Protein AF-B6WSR0-F1 (afdb_monomer_lite)

Radius of gyration: 15.42 Å; chains: 1; bounding box: 48×21×35 Å

Secondary structure (DSSP, 8-state):
---PPPHHHHHHHHHHHHHHHHHHHSSS-TT------HHHHHHHHHHHHHHHHHHHHHHHHHHS--

Sequence (66 aa):
MDNARLPADLLHDAAARIRWQQRLLCSLPVDARVDMDTQDVQGLYLSLEDIYQGIIEALSRMESPA

Foldseek 3Di:
DPPPDALVNLLVVLVVLVVVVCCVPVVDPPPDDDDADPVRVVVNVVSVVSSVVSNVVSVVCVVVVD

Organism: NCBI:txid411464

pLDDT: mean 88.05, std 11.58, range [40.94, 97.5]

Structure (mmCIF, N/CA/C/O backbone):
data_AF-B6WSR0-F1
#
_entry.id   AF-B6WSR0-F1
#
loop_
_atom_site.group_PDB
_atom_site.id
_atom_site.type_symbol
_atom_site.label_atom_id
_atom_site.label_alt_id
_atom_site.label_comp_id
_atom_site.label_asym_id
_atom_site.label_entity_id
_atom_site.label_seq_id
_atom_site.pdbx_PDB_ins_code
_atom_site.Cartn_x
_atom_site.Cartn_y
_atom_site.Cartn_z
_atom_site.occupancy
_atom_site.B_iso_or_equiv
_atom_site.auth_seq_id
_atom_site.auth_comp_id
_atom_site.auth_asym_id
_atom_site.auth_atom_id
_atom_site.pdbx_PDB_model_num
ATOM 1 N N . MET A 1 1 ? -28.776 -0.723 5.564 1.00 40.94 1 MET A N 1
ATOM 2 C CA . MET A 1 1 ? -27.758 -0.984 6.598 1.00 40.94 1 MET A CA 1
ATOM 3 C C . MET A 1 1 ? -26.424 -0.831 5.914 1.00 40.94 1 MET A C 1
ATOM 5 O O . MET A 1 1 ? -26.100 -1.673 5.086 1.00 40.94 1 MET A O 1
ATOM 9 N N . ASP A 1 2 ? -25.725 0.270 6.178 1.00 49.62 2 ASP A N 1
ATOM 10 C CA . ASP A 1 2 ? -24.337 0.422 5.747 1.00 49.62 2 ASP A CA 1
ATOM 11 C C . ASP A 1 2 ? -23.529 -0.681 6.416 1.00 49.62 2 ASP A C 1
ATOM 13 O O . ASP A 1 2 ? -23.363 -0.696 7.635 1.00 49.62 2 ASP A O 1
ATOM 17 N N . ASN A 1 3 ? -23.091 -1.655 5.625 1.00 58.81 3 ASN A N 1
ATOM 18 C CA . ASN A 1 3 ? -22.187 -2.685 6.101 1.00 58.81 3 ASN A CA 1
ATOM 19 C C . ASN A 1 3 ? -20.798 -2.040 6.140 1.00 58.81 3 ASN A C 1
ATOM 21 O O . ASN A 1 3 ? -20.031 -2.130 5.181 1.00 58.81 3 ASN A O 1
ATOM 25 N N . ALA A 1 4 ? -20.543 -1.251 7.187 1.00 75.31 4 ALA A N 1
ATOM 26 C CA . ALA A 1 4 ? -19.276 -0.562 7.360 1.00 75.31 4 ALA A CA 1
ATOM 27 C C . ALA A 1 4 ? -18.149 -1.600 7.292 1.00 75.31 4 ALA A C 1
ATOM 29 O O . ALA A 1 4 ? -18.162 -2.576 8.042 1.00 75.31 4 ALA A O 1
ATOM 30 N N . ARG A 1 5 ? -17.204 -1.412 6.362 1.00 84.81 5 ARG A N 1
ATOM 31 C CA . ARG A 1 5 ? -16.083 -2.344 6.181 1.00 84.81 5 ARG A CA 1
ATOM 32 C C . ARG A 1 5 ? -15.338 -2.499 7.501 1.00 84.81 5 ARG A C 1
ATOM 34 O O . ARG A 1 5 ? -14.975 -1.497 8.129 1.00 84.81 5 ARG A O 1
ATOM 41 N N . LEU A 1 6 ? -15.109 -3.742 7.903 1.00 92.19 6 LEU A N 1
ATOM 42 C CA . LEU A 1 6 ? -14.346 -4.058 9.099 1.00 92.19 6 LEU A CA 1
ATOM 43 C C . LEU A 1 6 ? -12.866 -3.720 8.859 1.00 92.19 6 LEU A C 1
ATOM 45 O O . LEU A 1 6 ? -12.401 -3.778 7.718 1.00 92.19 6 LEU A O 1
ATOM 49 N N . PRO A 1 7 ? -12.078 -3.430 9.911 1.00 93.81 7 PRO A N 1
ATOM 50 C CA . PRO A 1 7 ? -10.632 -3.244 9.769 1.00 93.81 7 PRO A CA 1
ATOM 51 C C . PRO A 1 7 ? -9.948 -4.420 9.054 1.00 93.81 7 PRO A C 1
ATOM 53 O O . PRO A 1 7 ? -9.055 -4.222 8.235 1.00 93.81 7 PRO A O 1
ATOM 56 N N . ALA A 1 8 ? -10.424 -5.646 9.294 1.00 94.31 8 ALA A N 1
ATOM 57 C CA . ALA A 1 8 ? -9.938 -6.846 8.618 1.00 94.31 8 ALA A CA 1
ATOM 58 C C . ALA A 1 8 ? -10.151 -6.816 7.092 1.00 94.31 8 ALA A C 1
ATOM 60 O O . ALA A 1 8 ? -9.298 -7.316 6.360 1.00 94.31 8 ALA A O 1
ATOM 61 N N . ASP A 1 9 ? -11.231 -6.198 6.601 1.00 95.12 9 ASP A N 1
ATOM 62 C CA . ASP A 1 9 ? -11.493 -6.067 5.162 1.00 95.12 9 ASP A CA 1
ATOM 63 C C . ASP A 1 9 ? -10.496 -5.100 4.506 1.00 95.12 9 ASP A C 1
ATOM 65 O O . ASP A 1 9 ? -10.006 -5.355 3.408 1.00 95.12 9 ASP A O 1
ATOM 69 N N . LEU A 1 10 ? -10.156 -4.004 5.195 1.00 94.38 10 LEU A N 1
ATOM 70 C CA . LEU A 1 10 ? -9.153 -3.038 4.734 1.00 94.38 10 LEU A CA 1
ATOM 71 C C . LEU A 1 10 ? -7.756 -3.673 4.669 1.00 94.38 10 LEU A C 1
ATOM 73 O O . LEU A 1 10 ? -7.034 -3.499 3.687 1.00 94.38 10 LEU A O 1
ATOM 77 N N . LEU A 1 11 ? -7.396 -4.464 5.685 1.00 96.69 11 LEU A N 1
ATOM 78 C CA . LEU A 1 11 ? -6.135 -5.209 5.704 1.00 96.69 11 LEU A CA 1
ATOM 79 C C . LEU A 1 11 ? -6.093 -6.294 4.623 1.00 96.69 11 LEU A C 1
ATOM 81 O O . LEU A 1 11 ? -5.044 -6.507 4.013 1.00 96.69 11 LEU A O 1
ATOM 85 N N . HIS A 1 12 ? -7.218 -6.961 4.356 1.00 96.19 12 HIS A N 1
ATOM 86 C CA . HIS A 1 12 ? -7.317 -7.938 3.276 1.00 96.19 12 HIS A CA 1
ATOM 87 C C . HIS A 1 12 ? -7.065 -7.293 1.905 1.00 96.19 12 HIS A C 1
ATOM 89 O O . HIS A 1 12 ? -6.242 -7.790 1.131 1.00 96.19 12 HIS A O 1
ATOM 95 N N . ASP A 1 13 ? -7.701 -6.153 1.629 1.00 94.81 13 ASP A N 1
ATOM 96 C CA . ASP A 1 13 ? -7.474 -5.386 0.401 1.00 94.81 13 ASP A CA 1
ATOM 97 C C . ASP A 1 13 ? -6.015 -4.933 0.269 1.00 94.81 13 ASP A C 1
ATOM 99 O O . ASP A 1 13 ? -5.404 -5.081 -0.795 1.00 94.81 13 ASP A O 1
ATOM 103 N N . ALA A 1 14 ? -5.434 -4.403 1.351 1.00 96.12 14 ALA A N 1
ATOM 104 C CA . ALA A 1 14 ? -4.037 -3.986 1.377 1.00 96.12 14 ALA A CA 1
ATOM 105 C C . ALA A 1 14 ? -3.101 -5.166 1.076 1.00 96.12 14 ALA A C 1
ATOM 107 O O . ALA A 1 14 ? -2.212 -5.046 0.233 1.00 96.12 14 ALA A O 1
ATOM 108 N N . ALA A 1 15 ? -3.338 -6.333 1.681 1.00 96.06 15 ALA A N 1
ATOM 109 C CA . ALA A 1 15 ? -2.557 -7.541 1.430 1.00 96.06 15 ALA A CA 1
ATOM 110 C C . ALA A 1 15 ? -2.653 -8.006 -0.034 1.00 96.06 15 ALA A C 1
ATOM 112 O O . ALA A 1 15 ? -1.639 -8.377 -0.635 1.00 96.06 15 ALA A O 1
ATOM 113 N N . ALA A 1 16 ? -3.844 -7.947 -0.638 1.00 95.12 16 ALA A N 1
ATOM 114 C CA . ALA A 1 16 ? -4.034 -8.279 -2.049 1.00 95.12 16 ALA A CA 1
ATOM 115 C C . ALA A 1 16 ? -3.242 -7.334 -2.972 1.00 95.12 16 ALA A C 1
ATOM 117 O O . ALA A 1 16 ? -2.575 -7.792 -3.906 1.00 95.12 16 ALA A O 1
ATOM 118 N N . ARG A 1 17 ? -3.250 -6.027 -2.682 1.00 94.81 17 ARG A N 1
ATOM 119 C CA . ARG A 1 17 ? -2.485 -5.015 -3.430 1.00 94.81 17 ARG A CA 1
ATOM 120 C C . ARG A 1 17 ? -0.977 -5.167 -3.239 1.00 94.81 17 ARG A C 1
ATOM 122 O O . ARG A 1 17 ? -0.245 -5.129 -4.223 1.00 94.81 17 ARG A O 1
ATOM 129 N N . ILE A 1 18 ? -0.508 -5.430 -2.017 1.00 94.75 18 ILE A N 1
ATOM 130 C CA . ILE A 1 18 ? 0.908 -5.723 -1.739 1.00 94.75 18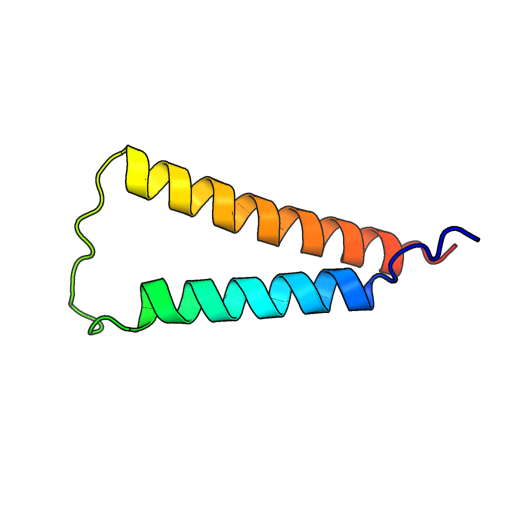 ILE A CA 1
ATOM 131 C C . ILE A 1 18 ? 1.366 -6.929 -2.551 1.00 94.75 18 ILE A C 1
ATOM 133 O O . ILE A 1 18 ? 2.418 -6.876 -3.179 1.00 94.75 18 ILE A O 1
ATOM 137 N N . ARG A 1 19 ? 0.569 -8.002 -2.605 1.00 93.31 19 ARG A N 1
ATOM 138 C CA . ARG A 1 19 ? 0.904 -9.187 -3.404 1.00 93.31 19 ARG A CA 1
ATOM 139 C C . ARG A 1 19 ? 1.042 -8.857 -4.893 1.00 93.31 19 ARG A C 1
ATOM 141 O O . ARG A 1 19 ? 1.900 -9.425 -5.569 1.00 93.31 19 ARG A O 1
ATOM 148 N N . TRP A 1 20 ? 0.210 -7.956 -5.413 1.00 89.19 20 TRP A N 1
ATOM 149 C CA . TRP A 1 20 ? 0.349 -7.465 -6.783 1.00 89.19 20 TRP A CA 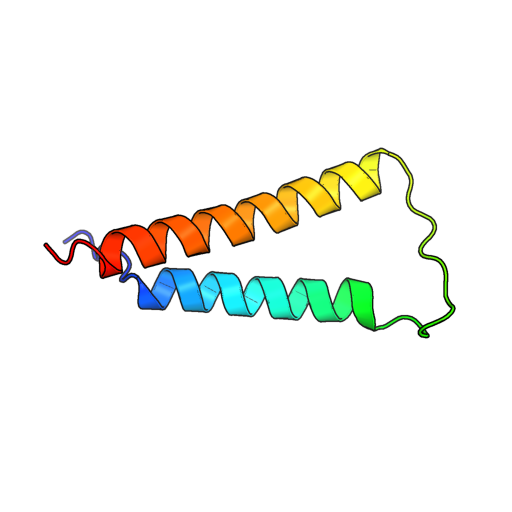1
ATOM 150 C C . TRP A 1 20 ? 1.640 -6.656 -6.975 1.00 89.19 20 TRP A C 1
ATOM 152 O O . TRP A 1 20 ? 2.379 -6.920 -7.921 1.00 89.19 20 TRP A O 1
ATOM 162 N N . GLN A 1 21 ? 1.964 -5.752 -6.045 1.00 90.06 21 GLN A N 1
ATOM 163 C CA . GLN A 1 21 ? 3.205 -4.969 -6.089 1.00 90.06 21 GLN A CA 1
ATOM 164 C C . GLN A 1 21 ? 4.455 -5.846 -5.981 1.00 90.06 21 GLN A C 1
ATOM 166 O O . GLN A 1 21 ? 5.396 -5.680 -6.749 1.00 90.06 21 GLN A O 1
ATOM 171 N N . GLN A 1 22 ? 4.449 -6.847 -5.101 1.00 88.88 22 GLN A N 1
ATOM 172 C CA . GLN A 1 22 ? 5.528 -7.831 -4.994 1.00 88.88 22 GLN A CA 1
ATOM 173 C C . GLN A 1 22 ? 5.728 -8.589 -6.304 1.00 88.88 22 GLN A C 1
ATOM 175 O O . GLN A 1 22 ? 6.858 -8.810 -6.721 1.00 88.88 22 GLN A O 1
ATOM 180 N N . ARG A 1 23 ? 4.645 -8.968 -6.990 1.00 87.06 23 ARG A N 1
ATOM 181 C CA . ARG A 1 23 ? 4.763 -9.587 -8.312 1.00 87.06 23 ARG A CA 1
ATOM 182 C C . ARG A 1 23 ? 5.391 -8.656 -9.342 1.00 87.06 23 ARG A C 1
ATOM 184 O O . ARG A 1 23 ? 6.125 -9.160 -10.173 1.00 87.06 23 ARG A O 1
ATOM 191 N N . LEU A 1 24 ? 5.085 -7.361 -9.315 1.00 81.19 24 LEU A N 1
ATOM 192 C CA . LEU A 1 24 ? 5.635 -6.382 -10.255 1.00 81.19 24 LEU A CA 1
ATOM 193 C C . LEU A 1 24 ? 7.124 -6.111 -9.981 1.00 81.19 24 LEU A C 1
ATOM 195 O O . LEU A 1 24 ? 7.941 -6.123 -10.896 1.00 81.19 24 LEU A O 1
ATOM 199 N N . LEU A 1 25 ? 7.471 -5.882 -8.714 1.00 83.44 25 LEU A N 1
ATOM 200 C CA . LEU A 1 25 ? 8.804 -5.443 -8.298 1.00 83.44 25 LEU A CA 1
ATOM 201 C C . LEU A 1 25 ? 9.790 -6.604 -8.140 1.00 83.44 25 LEU A C 1
ATOM 203 O O . LEU A 1 25 ? 10.980 -6.440 -8.384 1.00 83.44 25 LEU A O 1
ATOM 207 N N . CYS A 1 26 ? 9.312 -7.780 -7.729 1.00 81.69 26 CYS A N 1
ATOM 208 C CA . CYS A 1 26 ? 10.157 -8.930 -7.402 1.00 81.69 26 CYS A CA 1
ATOM 209 C C . CYS A 1 26 ? 10.123 -10.038 -8.464 1.00 81.69 26 CYS A C 1
ATOM 211 O O . CYS A 1 26 ? 10.726 -11.088 -8.256 1.00 81.69 26 CYS A O 1
ATOM 213 N N . SER A 1 27 ? 9.434 -9.849 -9.598 1.00 79.12 27 SER A N 1
ATOM 214 C CA . SER A 1 27 ? 9.548 -10.772 -10.742 1.00 79.12 27 SER A CA 1
ATOM 215 C C . SER A 1 27 ? 10.860 -10.622 -11.507 1.00 79.12 27 SER A C 1
ATOM 217 O O . SER A 1 27 ? 11.170 -11.445 -12.367 1.00 79.12 27 SER A O 1
ATOM 219 N N . LEU A 1 28 ? 11.605 -9.553 -11.238 1.00 76.44 28 LEU A N 1
ATOM 220 C CA . LEU A 1 28 ? 12.881 -9.284 -11.872 1.00 76.44 28 LEU A CA 1
ATOM 221 C C . LEU A 1 28 ? 14.024 -9.948 -11.086 1.00 76.44 28 LEU A C 1
ATOM 223 O O . LEU A 1 28 ? 13.935 -10.074 -9.862 1.00 76.44 28 LEU A O 1
ATOM 227 N N . PRO A 1 29 ? 15.104 -10.381 -11.764 1.00 79.12 29 PRO A N 1
ATOM 228 C CA . PRO A 1 29 ? 16.327 -10.818 -11.096 1.00 79.12 29 PRO A CA 1
ATOM 229 C C . PRO A 1 29 ? 16.836 -9.769 -10.098 1.00 79.12 29 PRO A C 1
ATOM 231 O O . PRO A 1 29 ? 16.678 -8.577 -10.330 1.00 79.12 29 PRO A O 1
ATOM 234 N N . VAL A 1 30 ? 17.505 -10.202 -9.025 1.00 75.25 30 VAL A N 1
ATOM 235 C CA . VAL A 1 30 ? 18.005 -9.316 -7.948 1.00 75.25 30 VAL A CA 1
ATOM 236 C C . VAL A 1 30 ? 18.910 -8.188 -8.470 1.00 75.25 30 VAL A C 1
ATOM 238 O O . VAL A 1 30 ? 18.898 -7.091 -7.922 1.00 75.25 30 VAL A O 1
ATOM 241 N N . ASP A 1 31 ? 19.634 -8.435 -9.564 1.00 80.50 31 ASP A N 1
ATOM 242 C CA . ASP A 1 31 ? 20.542 -7.463 -10.186 1.00 80.50 31 ASP A CA 1
ATOM 243 C C . ASP A 1 31 ? 19.915 -6.698 -11.364 1.00 80.50 31 ASP A C 1
ATOM 245 O O . ASP A 1 31 ? 20.565 -5.855 -11.991 1.00 80.50 31 ASP A O 1
ATOM 249 N N . ALA A 1 32 ? 18.660 -6.995 -11.708 1.00 78.00 32 ALA A N 1
ATOM 250 C CA . ALA A 1 32 ? 17.969 -6.290 -12.770 1.00 78.00 32 ALA A CA 1
ATOM 251 C C . ALA A 1 32 ? 17.582 -4.894 -12.281 1.00 78.00 32 ALA A C 1
ATOM 253 O O . ALA A 1 32 ? 16.855 -4.721 -11.304 1.00 78.00 32 ALA A O 1
ATOM 254 N N . ARG A 1 33 ? 18.063 -3.876 -12.993 1.00 76.88 33 ARG A N 1
ATOM 255 C CA . ARG A 1 33 ? 17.594 -2.507 -12.798 1.00 76.88 33 ARG A CA 1
ATOM 256 C C . ARG A 1 33 ? 16.238 -2.367 -13.474 1.00 76.88 33 ARG A C 1
ATOM 258 O O . ARG A 1 33 ? 16.112 -2.685 -14.655 1.00 76.88 33 ARG A O 1
ATOM 265 N N . VAL A 1 34 ? 15.249 -1.889 -12.728 1.00 78.44 34 VAL A N 1
ATOM 266 C CA . VAL A 1 34 ? 13.999 -1.414 -13.321 1.00 78.44 34 VAL A CA 1
ATOM 267 C C . VAL A 1 34 ? 14.315 -0.040 -13.898 1.00 78.44 34 VAL A C 1
ATOM 269 O O . VAL A 1 34 ? 14.659 0.873 -13.147 1.00 78.44 34 VAL A O 1
ATOM 272 N N . ASP A 1 35 ? 14.278 0.086 -15.220 1.00 84.06 35 ASP A N 1
ATOM 273 C CA . ASP A 1 35 ? 14.290 1.402 -15.850 1.00 84.06 35 ASP A CA 1
ATOM 274 C C . ASP A 1 35 ? 12.903 2.010 -15.643 1.00 84.06 35 ASP A C 1
ATOM 276 O O . ASP A 1 35 ? 11.904 1.416 -16.048 1.00 84.06 35 ASP A O 1
ATOM 280 N N . MET A 1 36 ? 12.843 3.117 -14.910 1.00 87.19 36 MET A N 1
ATOM 281 C CA . MET A 1 36 ? 11.601 3.798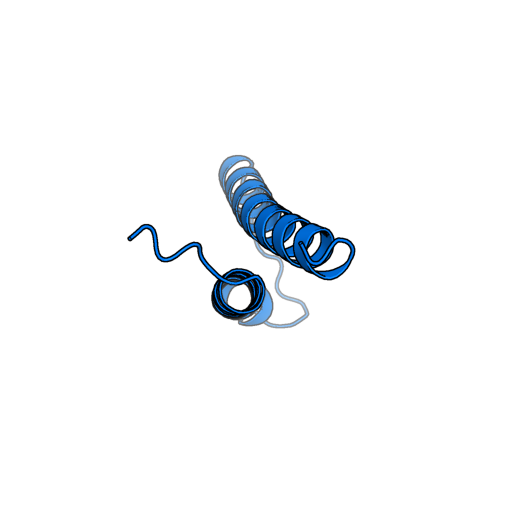 -14.561 1.00 87.19 36 MET A CA 1
ATOM 282 C C . MET A 1 36 ? 11.745 5.256 -14.945 1.00 87.19 36 MET A C 1
ATOM 284 O O . MET A 1 36 ? 12.678 5.932 -14.495 1.00 87.19 36 MET A O 1
ATOM 288 N N . ASP A 1 37 ? 10.804 5.753 -15.736 1.00 93.31 37 ASP A N 1
ATOM 289 C CA . ASP A 1 37 ? 10.711 7.183 -15.965 1.00 93.31 37 ASP A CA 1
ATOM 290 C C . ASP A 1 37 ? 10.032 7.893 -14.774 1.00 93.31 37 ASP A C 1
ATOM 292 O O . ASP A 1 37 ? 9.638 7.292 -13.768 1.00 93.31 37 ASP A O 1
ATOM 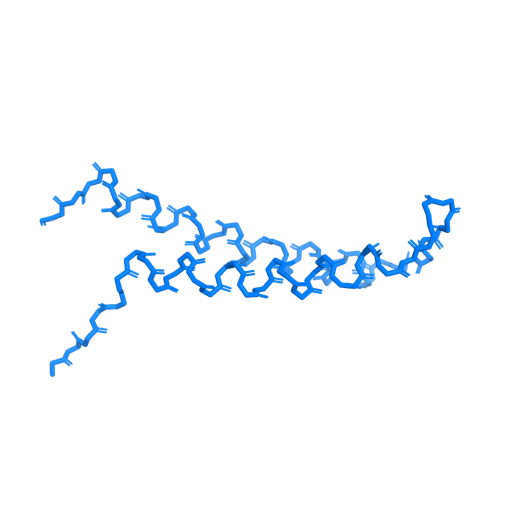296 N N . THR A 1 38 ? 9.915 9.219 -14.849 1.00 93.25 38 THR A N 1
ATOM 297 C CA . THR A 1 38 ? 9.280 10.006 -13.780 1.00 93.25 38 THR A CA 1
ATOM 298 C C . THR A 1 38 ? 7.817 9.614 -13.548 1.00 93.25 38 THR A C 1
ATOM 300 O O . THR A 1 38 ? 7.351 9.647 -12.407 1.00 93.25 38 THR A O 1
ATOM 303 N N . GLN A 1 39 ? 7.094 9.234 -14.601 1.00 94.69 39 GLN A N 1
ATOM 304 C CA . GLN A 1 39 ? 5.692 8.847 -14.520 1.00 94.69 39 GLN A CA 1
ATOM 305 C C . GLN A 1 39 ? 5.541 7.469 -13.863 1.00 94.69 39 GLN A C 1
ATOM 307 O O . GLN A 1 39 ? 4.672 7.301 -13.005 1.00 94.69 39 GLN A O 1
ATOM 312 N N . ASP A 1 40 ? 6.414 6.518 -14.189 1.00 91.00 40 ASP A N 1
ATOM 313 C CA . ASP A 1 40 ? 6.464 5.200 -13.555 1.00 91.00 40 ASP A CA 1
ATOM 314 C C . ASP A 1 40 ? 6.734 5.318 -12.051 1.00 91.00 40 ASP A C 1
ATOM 316 O O . ASP A 1 40 ? 6.050 4.695 -11.233 1.00 91.00 40 ASP A O 1
ATOM 320 N N . VAL A 1 41 ? 7.703 6.159 -11.665 1.00 91.81 41 VAL A N 1
ATOM 321 C CA . VAL A 1 41 ? 8.033 6.411 -10.252 1.00 91.81 41 VAL A CA 1
ATOM 322 C C . VAL A 1 41 ? 6.840 7.020 -9.519 1.00 91.81 41 VAL A C 1
ATOM 324 O O . VAL A 1 41 ? 6.508 6.590 -8.412 1.00 91.81 41 VAL A O 1
ATOM 327 N N . GLN A 1 42 ? 6.165 7.992 -10.136 1.00 95.69 42 GLN A N 1
ATOM 328 C CA . GLN A 1 42 ? 4.982 8.616 -9.553 1.00 95.69 42 GLN A CA 1
ATOM 329 C C . GLN A 1 42 ? 3.825 7.618 -9.399 1.00 95.69 42 GLN A C 1
ATOM 331 O O . GLN A 1 42 ? 3.166 7.600 -8.359 1.00 95.69 42 GLN A O 1
ATOM 336 N N . GLY A 1 43 ? 3.598 6.756 -10.391 1.00 93.50 43 GLY A N 1
ATOM 337 C CA . GLY A 1 43 ? 2.586 5.702 -10.319 1.00 93.50 43 GLY A CA 1
ATOM 338 C C . GLY A 1 43 ? 2.870 4.698 -9.202 1.00 93.50 43 GLY A C 1
ATOM 339 O O . GLY A 1 43 ? 1.967 4.348 -8.437 1.00 93.50 43 GLY A O 1
ATOM 340 N N . LEU A 1 44 ? 4.134 4.287 -9.051 1.00 92.12 44 LEU A N 1
ATOM 341 C CA . LEU A 1 44 ? 4.551 3.416 -7.955 1.00 92.12 44 LEU A CA 1
ATOM 342 C C . LEU A 1 44 ? 4.305 4.082 -6.597 1.00 92.12 44 LEU A C 1
ATOM 344 O O . LEU A 1 44 ? 3.694 3.457 -5.730 1.00 92.12 44 LEU A O 1
ATOM 348 N N . TYR A 1 45 ? 4.706 5.348 -6.436 1.00 94.75 45 TYR A N 1
ATOM 349 C CA . TYR A 1 45 ? 4.477 6.121 -5.214 1.00 94.75 45 TYR A CA 1
ATOM 350 C C . TYR A 1 45 ? 2.995 6.145 -4.823 1.00 94.75 45 TYR A C 1
ATOM 352 O O . TYR A 1 45 ? 2.654 5.712 -3.725 1.00 94.75 45 TYR A O 1
ATOM 360 N N . LEU A 1 46 ? 2.114 6.568 -5.737 1.00 96.50 46 LEU A N 1
ATOM 361 C CA . LEU A 1 46 ? 0.675 6.669 -5.469 1.00 96.50 46 LEU A CA 1
ATOM 362 C C . LEU A 1 46 ? 0.072 5.306 -5.107 1.00 96.50 46 LEU A C 1
ATOM 364 O O . LEU A 1 46 ? -0.719 5.191 -4.175 1.00 96.50 46 LEU A O 1
ATOM 368 N N . SER A 1 47 ? 0.496 4.242 -5.796 1.00 94.75 47 SER A N 1
ATOM 369 C CA . SER A 1 47 ? 0.003 2.893 -5.506 1.00 94.75 47 SER A CA 1
ATOM 370 C C . SER A 1 47 ? 0.412 2.385 -4.118 1.00 94.75 47 SER A C 1
ATOM 372 O O . SER A 1 47 ? -0.353 1.665 -3.476 1.00 94.75 47 SER A O 1
ATOM 374 N N . LEU A 1 48 ? 1.610 2.747 -3.648 1.00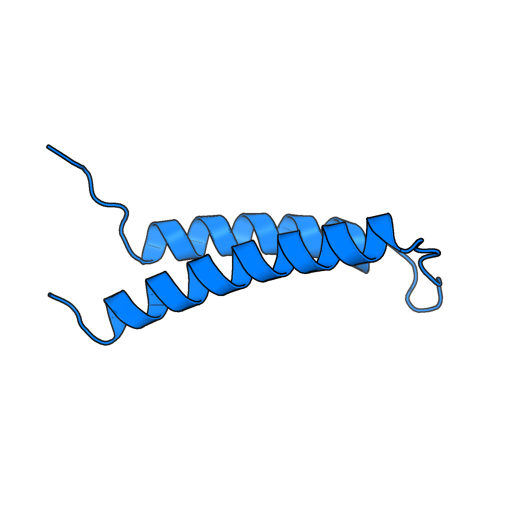 95.75 48 LEU A N 1
ATOM 375 C CA . LEU A 1 48 ? 2.095 2.399 -2.313 1.00 95.75 48 LEU A CA 1
ATOM 376 C C . LEU A 1 48 ? 1.438 3.273 -1.240 1.00 95.75 48 LEU A C 1
ATOM 378 O O . LEU A 1 48 ? 1.108 2.765 -0.169 1.00 95.75 48 LEU A O 1
ATOM 382 N N . GLU A 1 49 ? 1.208 4.553 -1.534 1.00 97.50 49 GLU A N 1
ATOM 383 C CA . GLU A 1 49 ? 0.494 5.485 -0.661 1.00 97.50 49 GLU A CA 1
ATOM 384 C C . GLU A 1 49 ? -0.937 5.000 -0.386 1.00 97.50 49 GLU A C 1
ATOM 386 O O . GLU A 1 49 ? -1.328 4.899 0.776 1.00 97.50 49 GLU A O 1
ATOM 391 N N . ASP A 1 50 ? -1.674 4.564 -1.410 1.00 95.62 50 ASP A N 1
ATOM 392 C CA . ASP A 1 50 ? -3.023 4.001 -1.254 1.00 95.62 50 ASP A CA 1
ATOM 393 C C . ASP A 1 50 ? -3.052 2.746 -0.364 1.00 95.62 50 ASP A C 1
ATOM 395 O O . ASP A 1 50 ? -3.973 2.543 0.435 1.00 95.62 50 ASP A O 1
ATOM 399 N N . ILE A 1 51 ? -2.040 1.879 -0.485 1.00 96.69 51 ILE A N 1
ATOM 400 C CA . ILE A 1 51 ? -1.890 0.701 0.383 1.00 96.69 51 ILE A CA 1
ATOM 401 C C . ILE A 1 51 ? -1.638 1.147 1.823 1.00 96.69 51 ILE A C 1
ATOM 403 O O . ILE A 1 51 ? -2.275 0.639 2.748 1.00 96.69 51 ILE A O 1
ATOM 407 N N . TYR A 1 52 ? -0.712 2.088 2.010 1.00 97.50 52 TYR A N 1
ATOM 408 C CA . TYR A 1 52 ? -0.330 2.597 3.320 1.00 97.50 52 TYR A CA 1
ATOM 409 C C . TYR A 1 52 ? -1.515 3.242 4.046 1.00 97.50 52 TYR A C 1
ATOM 411 O O . TYR A 1 52 ? -1.766 2.909 5.204 1.00 97.50 52 TYR A O 1
ATOM 419 N N . GLN A 1 53 ? -2.295 4.082 3.360 1.00 96.62 53 GLN A N 1
ATOM 420 C CA . GLN A 1 53 ? -3.477 4.728 3.935 1.00 96.62 53 GLN A CA 1
ATOM 421 C C . GLN A 1 53 ? -4.514 3.707 4.420 1.00 96.62 53 GLN A C 1
ATOM 423 O O . GLN A 1 53 ? -4.992 3.812 5.549 1.00 96.62 53 GLN A O 1
ATOM 428 N N . GLY A 1 54 ? -4.799 2.668 3.626 1.00 95.31 54 GLY A N 1
ATOM 429 C CA . GLY A 1 54 ? -5.734 1.611 4.030 1.00 95.31 54 GLY A CA 1
ATOM 430 C C . GLY A 1 54 ? -5.279 0.838 5.275 1.00 95.31 54 GLY A C 1
ATOM 431 O O . GLY A 1 54 ? -6.103 0.473 6.115 1.00 95.31 54 GLY A O 1
ATOM 432 N N . ILE A 1 55 ? -3.968 0.620 5.429 1.00 97.50 55 ILE A N 1
ATOM 433 C CA . ILE A 1 55 ? -3.400 -0.014 6.628 1.00 97.50 55 ILE A CA 1
ATOM 434 C C . ILE A 1 55 ? -3.536 0.911 7.839 1.00 97.50 55 ILE A C 1
ATOM 436 O O . ILE A 1 55 ? -4.002 0.464 8.884 1.00 97.50 55 ILE A O 1
ATOM 440 N N . ILE A 1 56 ? -3.163 2.187 7.710 1.00 97.31 56 ILE A N 1
ATOM 441 C CA . ILE A 1 56 ? -3.249 3.162 8.807 1.00 97.31 56 ILE A CA 1
ATOM 442 C C . ILE A 1 56 ? -4.689 3.317 9.294 1.00 97.31 56 ILE A C 1
ATOM 444 O O . ILE A 1 56 ? -4.936 3.299 10.500 1.00 97.31 56 ILE A O 1
ATOM 448 N N . GLU A 1 57 ? -5.648 3.397 8.374 1.00 95.44 57 GLU A N 1
ATOM 449 C CA . GLU A 1 57 ? -7.065 3.458 8.713 1.00 95.44 57 GLU A CA 1
ATOM 450 C C . GLU A 1 57 ? -7.521 2.213 9.488 1.00 95.44 57 GLU A C 1
ATOM 452 O O . GLU A 1 57 ? -8.204 2.326 10.509 1.00 95.44 57 GLU A O 1
ATOM 457 N N . ALA A 1 58 ? -7.122 1.020 9.041 1.00 95.38 58 ALA A N 1
ATOM 458 C CA . ALA A 1 58 ? -7.452 -0.220 9.732 1.00 95.38 58 ALA A CA 1
ATOM 459 C C . ALA A 1 58 ? -6.865 -0.261 11.150 1.00 95.38 58 ALA A C 1
ATOM 461 O O . ALA A 1 58 ? -7.584 -0.574 12.098 1.00 95.38 58 ALA A O 1
ATOM 462 N N . LEU A 1 59 ? -5.584 0.091 11.300 1.00 96.25 59 LEU A N 1
ATOM 463 C CA . LEU A 1 59 ? -4.900 0.104 12.593 1.00 96.25 59 LEU A CA 1
ATOM 464 C C . LEU A 1 59 ? -5.528 1.119 13.552 1.00 96.25 59 LEU A C 1
ATOM 466 O O . LEU A 1 59 ? -5.829 0.764 14.688 1.00 96.25 59 LEU A O 1
ATOM 470 N N . SER A 1 60 ? -5.834 2.330 13.080 1.00 94.94 60 SER A N 1
ATOM 471 C CA . SER A 1 60 ? -6.494 3.362 13.889 1.00 94.94 60 SER A CA 1
ATOM 472 C C . SER A 1 60 ? -7.842 2.886 14.448 1.00 94.94 60 SER A C 1
ATOM 474 O O . SER A 1 60 ? -8.143 3.092 15.625 1.00 94.94 60 SER A O 1
ATOM 476 N N . ARG A 1 61 ? -8.632 2.167 13.640 1.00 93.94 61 ARG A N 1
ATOM 477 C CA . ARG A 1 61 ? -9.906 1.568 14.077 1.00 93.94 61 ARG A CA 1
ATOM 478 C C . ARG A 1 61 ? -9.723 0.407 15.060 1.00 93.94 61 ARG A C 1
ATOM 480 O O . ARG A 1 61 ? -10.613 0.150 15.862 1.00 93.94 61 ARG A O 1
ATOM 487 N N . MET A 1 62 ? -8.605 -0.316 14.989 1.00 93.94 62 MET A N 1
ATOM 488 C CA . MET A 1 62 ? -8.282 -1.397 15.930 1.00 93.94 62 MET A CA 1
ATOM 489 C C . MET A 1 62 ? -7.757 -0.869 17.271 1.00 93.94 62 MET A C 1
ATOM 491 O O . MET A 1 62 ? -7.999 -1.499 18.296 1.00 93.94 62 MET A O 1
ATOM 495 N N . GLU A 1 63 ? -7.051 0.266 17.275 1.00 92.88 63 GLU A N 1
ATOM 496 C CA . GLU A 1 63 ? -6.563 0.938 18.489 1.00 92.88 63 GLU A CA 1
ATOM 497 C C . GLU A 1 63 ? -7.688 1.625 19.269 1.00 92.88 63 GLU A C 1
ATOM 499 O O . GLU A 1 63 ? -7.644 1.692 20.496 1.00 92.88 63 GLU A O 1
ATOM 504 N N . SER A 1 64 ? -8.708 2.116 18.562 1.00 83.94 64 SER A N 1
ATOM 505 C CA . SER A 1 64 ? -9.921 2.698 19.143 1.00 83.94 64 SER A CA 1
ATOM 506 C C . SER A 1 64 ? -11.155 1.888 18.736 1.00 83.94 64 SER A C 1
ATOM 508 O O . SER A 1 64 ? -11.954 2.369 17.928 1.00 83.94 64 SER A O 1
ATOM 510 N N . PRO A 1 65 ? -11.317 0.653 19.254 1.00 68.56 65 PRO A N 1
ATOM 511 C CA . PRO A 1 65 ? -12.510 -0.133 18.987 1.00 68.56 65 PRO A CA 1
ATOM 512 C C . PRO A 1 65 ? -13.705 0.593 19.617 1.00 68.56 65 PRO A C 1
ATOM 514 O O . PRO A 1 65 ? -13.770 0.742 20.838 1.00 68.56 65 PRO A O 1
ATOM 517 N N . ALA A 1 66 ? -14.587 1.116 18.764 1.00 60.97 66 AL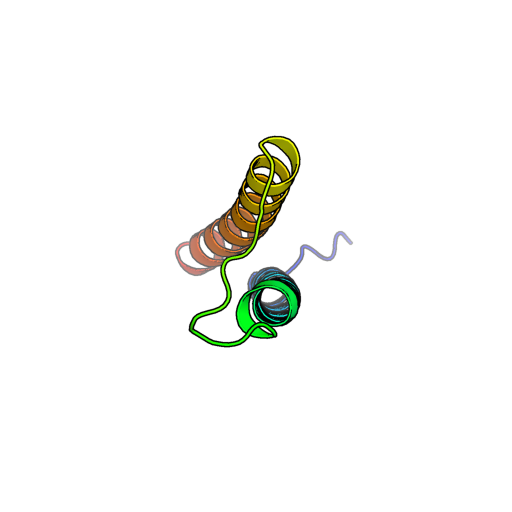A A N 1
ATOM 518 C CA . ALA A 1 66 ? -15.837 1.760 19.163 1.00 60.97 66 ALA A CA 1
ATOM 519 C C . ALA A 1 66 ? -16.801 0.772 19.836 1.00 60.97 66 ALA A C 1
ATOM 521 O O . ALA A 1 66 ? -16.814 -0.414 19.427 1.00 60.97 66 ALA A O 1
#